Protein AF-A0A1Y5TJI1-F1 (afdb_monomer_lite)

InterPro domains:
  IPR016186 C-type lectin-like/link domain superfamily [G3DSA:3.10.100.10] (28-69)
  IPR016187 C-type lectin fold [SSF56436] (25-69)

Structure (mmCIF, N/CA/C/O backbone):
data_AF-A0A1Y5TJI1-F1
#
_entry.id   AF-A0A1Y5TJI1-F1
#
loop_
_atom_site.group_PDB
_atom_site.id
_atom_site.type_symbol
_atom_site.label_atom_id
_atom_site.label_alt_id
_atom_site.label_comp_id
_atom_site.label_asym_id
_atom_site.label_entity_id
_atom_site.label_seq_id
_atom_site.pdbx_PDB_ins_code
_atom_site.Cartn_x
_atom_site.Cartn_y
_atom_site.Cartn_z
_atom_site.occupancy
_atom_site.B_iso_or_equiv
_atom_site.auth_seq_id
_atom_site.auth_comp_id
_atom_site.auth_asym_id
_atom_site.auth_atom_id
_atom_site.pdbx_PDB_model_num
ATOM 1 N N . MET A 1 1 ? -13.100 21.757 68.581 1.00 51.09 1 MET A N 1
ATOM 2 C CA . MET A 1 1 ? -14.271 21.540 67.704 1.00 51.09 1 MET A CA 1
ATOM 3 C C . MET A 1 1 ? -14.064 22.130 66.305 1.00 51.09 1 MET A C 1
ATOM 5 O O . MET A 1 1 ? -14.206 21.377 65.362 1.00 51.09 1 MET A O 1
ATOM 9 N N . LEU A 1 2 ? -13.559 23.365 66.146 1.00 51.78 2 LEU A N 1
ATOM 10 C CA . LEU A 1 2 ? -13.262 23.980 64.828 1.00 51.78 2 LEU A CA 1
ATOM 11 C C . LEU A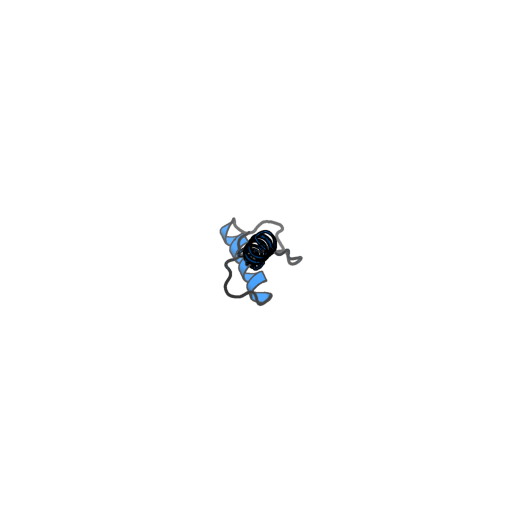 1 2 ? -12.194 23.280 63.945 1.00 51.78 2 LEU A C 1
ATOM 13 O O . LEU A 1 2 ? -12.118 23.541 62.752 1.00 51.78 2 LEU A O 1
ATOM 17 N N . LYS A 1 3 ? -11.341 22.411 64.513 1.00 47.41 3 LYS A N 1
ATOM 18 C CA . LYS A 1 3 ? -10.248 21.740 63.778 1.00 47.41 3 LYS A CA 1
ATOM 19 C C . LYS A 1 3 ? -10.685 20.494 62.987 1.00 47.41 3 LYS A C 1
ATOM 21 O O . LYS A 1 3 ? -9.976 20.128 62.065 1.00 47.41 3 LYS A O 1
ATOM 26 N N . CYS A 1 4 ? -11.808 19.850 63.334 1.00 45.50 4 CYS A N 1
ATOM 27 C CA . CYS A 1 4 ? -12.288 18.642 62.637 1.00 45.50 4 CYS A CA 1
ATOM 28 C C . CYS A 1 4 ? -13.047 18.967 61.341 1.00 45.50 4 CYS A C 1
ATOM 30 O O . CYS A 1 4 ? -12.957 18.204 60.384 1.00 45.50 4 CYS A O 1
ATOM 32 N N . GLU A 1 5 ? -13.748 20.106 61.281 1.00 45.06 5 GLU A N 1
ATOM 33 C CA . GLU A 1 5 ? -14.504 20.509 60.083 1.00 45.06 5 GLU A CA 1
ATOM 34 C C . GLU A 1 5 ? -13.586 20.915 58.922 1.00 45.06 5 GLU A C 1
ATOM 36 O O . GLU A 1 5 ? -13.853 20.576 57.771 1.00 45.06 5 GLU A O 1
ATOM 41 N N . ILE A 1 6 ? -12.447 21.552 59.222 1.00 51.50 6 ILE A N 1
ATOM 42 C CA . ILE A 1 6 ? -11.453 21.942 58.207 1.00 51.50 6 ILE A CA 1
ATOM 43 C C . ILE A 1 6 ? -10.798 20.699 57.576 1.00 51.50 6 ILE A C 1
ATOM 45 O O . ILE A 1 6 ? -10.512 20.688 56.381 1.00 51.50 6 ILE A O 1
ATOM 49 N N . THR A 1 7 ? -10.606 19.622 58.346 1.00 49.62 7 THR A N 1
ATOM 50 C CA . THR A 1 7 ? -10.025 18.365 57.839 1.00 49.62 7 THR A CA 1
ATOM 51 C C . THR A 1 7 ? -10.999 17.584 56.947 1.00 49.62 7 THR A C 1
ATOM 53 O O . THR A 1 7 ? -10.566 16.929 55.999 1.00 49.62 7 THR A O 1
ATOM 56 N N . LEU A 1 8 ? -12.310 17.682 57.199 1.00 51.78 8 LEU A N 1
ATOM 57 C CA . LEU A 1 8 ? -13.348 17.002 56.412 1.00 51.78 8 LEU A CA 1
ATOM 58 C C . LEU A 1 8 ? -13.545 17.621 55.018 1.00 51.78 8 LEU A C 1
ATOM 60 O O . LEU A 1 8 ? -13.765 16.891 54.055 1.00 51.78 8 LEU A O 1
ATOM 64 N N . LEU A 1 9 ? -13.390 18.942 54.879 1.00 50.78 9 LEU A N 1
ATOM 65 C CA . LEU A 1 9 ? -13.506 19.640 53.589 1.00 50.78 9 LEU A CA 1
ATOM 66 C C . LEU A 1 9 ? -12.283 19.442 52.675 1.00 50.78 9 LEU A C 1
ATOM 68 O O . LEU A 1 9 ? -12.417 19.474 51.453 1.00 50.78 9 LEU A O 1
ATOM 72 N N . ALA A 1 10 ? -11.099 19.191 53.242 1.00 50.94 10 ALA A N 1
ATOM 73 C CA . ALA A 1 10 ? -9.861 19.029 52.475 1.00 50.94 10 ALA A CA 1
ATOM 74 C C . ALA A 1 10 ? -9.786 17.706 51.685 1.0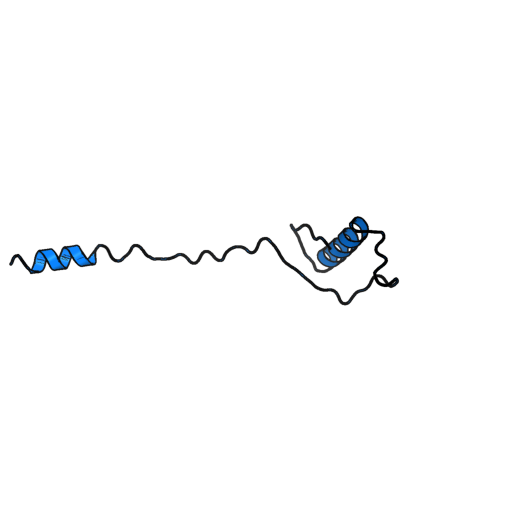0 50.94 10 ALA A C 1
ATOM 76 O O . ALA A 1 10 ? -9.052 17.616 50.703 1.00 50.94 10 ALA A O 1
ATOM 77 N N . SER A 1 11 ? -10.557 16.687 52.079 1.00 51.22 11 SER A N 1
ATOM 78 C CA . SER A 1 11 ? -10.509 15.362 51.437 1.00 51.22 11 SER A CA 1
ATOM 79 C C . SER A 1 11 ? -11.415 15.235 50.205 1.00 51.22 11 SER A C 1
ATOM 81 O O . SER A 1 11 ? -11.264 14.290 49.437 1.00 51.22 11 SER A O 1
ATOM 83 N N . ALA A 1 12 ? -12.330 16.184 49.973 1.00 52.41 12 ALA A N 1
ATOM 84 C CA . ALA A 1 12 ? -13.280 16.121 48.856 1.00 52.41 12 ALA A CA 1
ATOM 85 C C . ALA A 1 12 ? -12.705 16.612 47.512 1.00 52.41 12 ALA A C 1
ATOM 87 O O . ALA A 1 12 ? -13.328 16.418 46.472 1.00 52.41 12 ALA A O 1
ATOM 88 N N . ILE A 1 13 ? -11.523 17.240 47.510 1.00 58.19 13 ILE A N 1
ATOM 89 C CA . ILE A 1 13 ? -10.963 17.900 46.316 1.00 58.19 13 ILE A CA 1
ATOM 90 C C . ILE A 1 13 ? -9.967 16.994 45.558 1.00 58.19 13 ILE A C 1
ATOM 92 O O . ILE A 1 13 ? -9.595 17.295 44.429 1.00 58.19 13 ILE A O 1
ATOM 96 N N . LEU A 1 14 ? -9.565 15.842 46.112 1.00 58.03 14 LEU A N 1
ATOM 97 C CA . LEU A 1 14 ? -8.492 15.014 45.534 1.00 58.03 14 LEU A CA 1
ATOM 98 C C . LEU A 1 14 ? -8.924 13.954 44.494 1.00 58.03 14 LEU A C 1
ATOM 100 O O . LEU A 1 14 ? -8.086 13.162 44.072 1.00 58.03 14 LEU A O 1
ATOM 104 N N . VAL A 1 15 ? -10.190 13.909 44.059 1.00 62.94 15 VAL A N 1
ATOM 105 C CA . VAL A 1 15 ? -10.721 12.823 43.193 1.00 62.94 15 VAL A CA 1
ATOM 106 C C . VAL A 1 15 ? -11.057 13.298 41.768 1.00 62.94 15 VAL A C 1
ATOM 108 O O . VAL A 1 15 ? -12.015 12.841 41.157 1.00 62.94 15 VAL A O 1
ATOM 111 N N . THR A 1 16 ? -10.292 14.229 41.194 1.00 63.38 16 THR A N 1
ATOM 112 C CA . THR A 1 16 ? -10.523 14.691 39.802 1.00 63.38 16 THR A CA 1
ATOM 113 C C . THR A 1 16 ? -9.412 14.357 38.813 1.00 63.38 16 THR A C 1
ATOM 115 O O . THR A 1 16 ? -9.515 14.714 37.644 1.00 63.38 16 THR A O 1
ATOM 118 N N . SER A 1 17 ? -8.393 13.597 39.207 1.00 62.59 17 SER A N 1
ATOM 119 C CA . SER A 1 17 ? -7.319 13.168 38.303 1.00 62.59 17 SER A CA 1
ATOM 120 C C . SER A 1 17 ? -7.385 11.677 37.963 1.00 62.59 17 SER A C 1
ATOM 122 O O . SER A 1 17 ? -6.364 10.993 37.926 1.00 62.59 17 SER A O 1
ATOM 124 N N . LEU A 1 18 ? -8.576 11.159 37.635 1.00 62.53 18 LEU A N 1
ATOM 125 C CA . LEU A 1 18 ? -8.652 9.934 36.836 1.00 62.53 18 LEU A CA 1
ATOM 126 C C . LEU A 1 18 ? -8.306 10.310 35.391 1.00 62.53 18 LEU A C 1
ATOM 128 O O . LEU A 1 18 ? -9.181 10.591 34.575 1.00 62.53 18 LEU A O 1
ATOM 132 N N . SER A 1 19 ? -7.006 10.371 35.094 1.00 63.81 19 SER A N 1
ATOM 133 C CA . SER A 1 19 ? -6.530 10.420 33.714 1.00 63.81 19 SER A CA 1
ATOM 134 C C . SER A 1 19 ? -6.972 9.126 33.041 1.00 63.81 19 SER A C 1
ATOM 136 O O . SER A 1 19 ? -6.342 8.083 33.210 1.00 63.81 19 SER A O 1
ATOM 138 N N . ALA A 1 20 ? -8.081 9.174 32.304 1.00 64.25 20 ALA A N 1
ATOM 139 C CA . ALA A 1 20 ? -8.355 8.175 31.292 1.00 64.25 20 ALA A CA 1
ATOM 140 C C . ALA A 1 20 ? -7.191 8.267 30.303 1.00 64.25 20 ALA A C 1
ATOM 142 O O . ALA A 1 20 ? -7.105 9.218 29.527 1.00 64.25 20 ALA A O 1
ATOM 143 N N . ALA A 1 21 ? -6.254 7.324 30.382 1.00 63.19 21 ALA A N 1
ATOM 144 C CA . ALA A 1 21 ? -5.274 7.115 29.336 1.00 63.19 21 ALA A CA 1
ATOM 145 C C . ALA A 1 21 ? -6.058 6.680 28.093 1.00 63.19 21 ALA A C 1
ATOM 147 O O . ALA A 1 21 ? -6.282 5.494 27.861 1.00 63.19 21 ALA A O 1
ATOM 148 N N . GLN A 1 22 ? -6.572 7.653 27.341 1.00 61.16 22 GLN A N 1
ATOM 149 C CA . GLN A 1 22 ? -7.095 7.415 26.012 1.00 61.16 22 GLN A CA 1
ATOM 150 C C . GLN A 1 22 ? -5.894 6.924 25.213 1.00 61.16 22 GLN A C 1
ATOM 152 O O . GLN A 1 22 ? -4.974 7.696 24.944 1.00 61.16 22 GLN A O 1
ATOM 157 N N . ALA A 1 23 ? -5.850 5.622 24.923 1.00 64.69 23 ALA A N 1
ATOM 158 C CA . ALA A 1 23 ? -4.895 5.083 23.973 1.00 64.69 23 ALA A CA 1
ATOM 159 C C . ALA A 1 23 ? -5.067 5.902 22.693 1.00 64.69 23 ALA A C 1
ATOM 161 O O . ALA A 1 23 ? -6.130 5.871 22.073 1.00 64.69 23 ALA A O 1
ATOM 162 N N . GLN A 1 24 ? -4.070 6.727 22.384 1.00 66.38 24 GLN A N 1
ATOM 163 C CA . GLN A 1 24 ? -4.101 7.594 21.221 1.00 66.38 24 GLN A CA 1
ATOM 164 C C . GLN A 1 24 ? -4.175 6.660 20.015 1.00 66.38 24 GLN A C 1
ATOM 166 O O . GLN A 1 24 ? -3.235 5.902 19.773 1.00 66.38 24 GLN A O 1
ATOM 171 N N . GLU A 1 25 ? -5.323 6.623 19.337 1.00 67.19 25 GLU A N 1
ATOM 172 C CA . GLU A 1 25 ? -5.502 5.749 18.183 1.00 67.19 25 GLU A CA 1
ATOM 173 C C . GLU A 1 25 ? -4.458 6.169 17.149 1.00 67.19 25 GLU A C 1
ATOM 175 O O . GLU A 1 25 ? -4.422 7.321 16.705 1.00 67.19 25 GLU A O 1
ATOM 180 N N . HIS A 1 26 ? -3.501 5.280 16.880 1.00 71.88 26 HIS A N 1
ATOM 181 C CA . HIS A 1 26 ? -2.408 5.595 15.979 1.00 71.88 26 HIS A CA 1
ATOM 182 C C . HIS A 1 26 ? -2.952 5.487 14.557 1.00 71.88 26 HIS A C 1
ATOM 184 O O . HIS A 1 26 ? -3.020 4.413 13.963 1.00 71.88 26 HIS A O 1
ATOM 190 N N . LEU A 1 27 ? -3.407 6.631 14.048 1.00 76.38 27 LEU A N 1
ATOM 191 C CA . LEU A 1 27 ? -4.029 6.746 12.731 1.00 76.38 27 LEU A CA 1
ATOM 192 C C . LEU A 1 27 ? -3.079 6.326 11.602 1.00 76.38 27 LEU A C 1
ATOM 194 O O . LEU A 1 27 ? -3.533 5.840 10.569 1.00 76.38 27 LEU A O 1
ATOM 198 N N . MET A 1 28 ? -1.770 6.460 11.815 1.00 84.88 28 MET A N 1
ATOM 199 C CA . MET A 1 28 ? -0.743 6.112 10.836 1.00 84.88 28 MET A CA 1
ATOM 200 C C . MET A 1 28 ? -0.100 4.768 11.169 1.00 84.88 28 MET A C 1
ATOM 202 O O . MET A 1 28 ? -0.094 4.334 12.310 1.00 84.88 28 MET A O 1
ATOM 206 N N . GLY A 1 29 ? 0.443 4.085 10.170 1.00 89.19 29 GLY A N 1
ATOM 207 C CA . GLY A 1 29 ? 1.178 2.840 10.360 1.00 89.19 29 GLY A CA 1
ATOM 208 C C . GLY A 1 29 ? 2.230 2.690 9.275 1.00 89.19 29 GLY A C 1
ATOM 209 O O . GLY A 1 29 ? 2.165 3.362 8.249 1.00 89.19 29 GLY A O 1
ATOM 210 N N . PHE A 1 30 ? 3.193 1.805 9.500 1.00 93.25 30 PHE A N 1
ATOM 211 C CA . PHE A 1 30 ? 4.179 1.436 8.493 1.00 93.25 30 PHE A CA 1
ATOM 212 C C . PHE A 1 30 ? 4.298 -0.082 8.434 1.00 93.25 30 PHE A C 1
ATOM 214 O O . PHE A 1 30 ? 4.041 -0.783 9.414 1.00 93.25 30 PHE A O 1
ATOM 221 N N . PHE A 1 31 ? 4.703 -0.587 7.278 1.00 93.94 31 PHE A N 1
ATOM 222 C CA . PHE A 1 31 ? 5.087 -1.977 7.108 1.00 93.94 31 PHE A CA 1
ATOM 223 C C . PHE A 1 31 ? 6.266 -2.055 6.145 1.00 93.94 31 PHE A C 1
ATOM 225 O O . PHE A 1 31 ? 6.549 -1.114 5.406 1.00 93.94 31 PHE A O 1
ATOM 232 N N . VAL A 1 32 ? 6.958 -3.187 6.166 1.00 93.88 32 VAL A N 1
ATOM 233 C CA . VAL A 1 32 ? 8.045 -3.490 5.238 1.00 93.88 32 VAL A CA 1
ATOM 234 C C . VAL A 1 32 ? 7.732 -4.828 4.592 1.00 93.88 32 VAL A C 1
ATOM 236 O O . VAL A 1 32 ? 7.253 -5.748 5.254 1.00 93.88 32 VAL A O 1
ATOM 239 N N . THR A 1 33 ? 7.995 -4.933 3.296 1.00 90.56 33 THR A N 1
ATOM 240 C CA . THR A 1 33 ? 7.829 -6.165 2.530 1.00 90.56 33 THR A CA 1
ATOM 241 C C . THR A 1 33 ? 9.190 -6.710 2.108 1.00 90.56 33 THR A C 1
ATOM 243 O O . THR A 1 33 ? 10.102 -5.953 1.781 1.00 90.56 33 THR A O 1
ATOM 246 N N . SER A 1 34 ? 9.334 -8.033 2.105 1.00 91.62 34 SER A N 1
ATOM 247 C CA . SER A 1 34 ? 10.450 -8.712 1.437 1.00 91.62 34 SER A CA 1
ATOM 248 C C . SER A 1 34 ? 10.164 -8.992 -0.043 1.00 91.62 34 SER A C 1
ATOM 250 O O . SER A 1 34 ? 11.054 -9.423 -0.774 1.00 91.62 34 SER A O 1
ATOM 252 N N . VAL A 1 35 ? 8.929 -8.758 -0.495 1.00 91.25 35 VAL A N 1
ATOM 253 C CA . VAL A 1 35 ? 8.507 -8.943 -1.884 1.00 91.25 35 VAL A CA 1
ATOM 254 C C . VAL A 1 35 ? 8.941 -7.721 -2.686 1.00 91.25 35 VAL A C 1
ATOM 256 O O . VAL A 1 35 ? 8.369 -6.647 -2.530 1.00 91.25 35 VA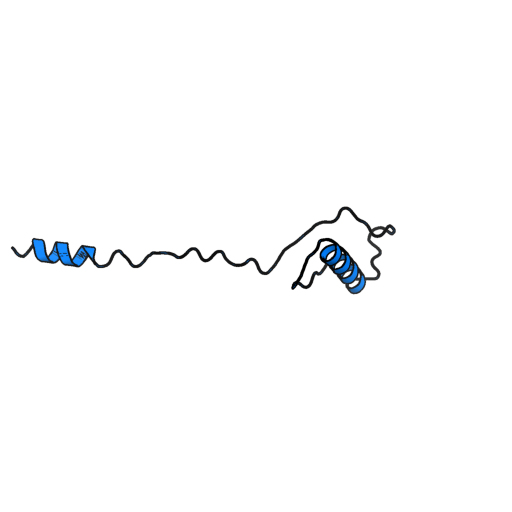L A O 1
ATOM 259 N N . GLY A 1 36 ? 9.953 -7.888 -3.534 1.00 89.25 36 GLY A N 1
ATOM 260 C CA . GLY A 1 36 ? 10.353 -6.874 -4.509 1.00 89.25 36 GLY A CA 1
ATOM 261 C C . GLY A 1 36 ? 9.582 -6.992 -5.827 1.00 89.25 36 GLY A C 1
ATOM 262 O O . GLY A 1 36 ? 8.975 -8.022 -6.115 1.00 89.25 36 GLY A O 1
ATOM 263 N N . VAL A 1 37 ? 9.666 -5.958 -6.667 1.00 88.69 37 VAL A N 1
ATOM 264 C CA . VAL A 1 37 ? 9.037 -5.932 -8.005 1.00 88.69 37 VAL A CA 1
ATOM 265 C C . VAL A 1 37 ? 9.854 -6.622 -9.105 1.00 88.69 37 VAL A C 1
ATOM 267 O O . VAL A 1 37 ? 9.431 -6.668 -10.253 1.00 88.69 37 VAL A O 1
ATOM 270 N N . GLY A 1 38 ? 11.029 -7.165 -8.778 1.00 91.62 38 GLY A N 1
ATOM 271 C CA . GLY A 1 38 ? 11.907 -7.858 -9.732 1.00 91.62 38 GLY A CA 1
ATOM 272 C C . GLY A 1 38 ? 12.798 -6.941 -10.581 1.00 91.62 38 GLY A C 1
ATOM 273 O O . GLY A 1 38 ? 13.811 -7.413 -11.083 1.00 91.62 38 GLY A O 1
ATOM 274 N N . ASP A 1 39 ? 12.490 -5.643 -10.663 1.00 90.88 39 ASP A N 1
ATOM 275 C CA . ASP A 1 39 ? 13.282 -4.615 -11.367 1.00 90.88 39 ASP A CA 1
ATOM 276 C C . ASP A 1 39 ? 13.867 -3.564 -10.398 1.00 90.88 39 ASP A C 1
ATOM 278 O O . ASP A 1 39 ? 13.844 -2.351 -10.616 1.00 90.88 39 ASP A O 1
ATOM 282 N N . GLY A 1 40 ? 14.328 -4.028 -9.233 1.00 87.38 40 GLY A N 1
ATOM 283 C CA 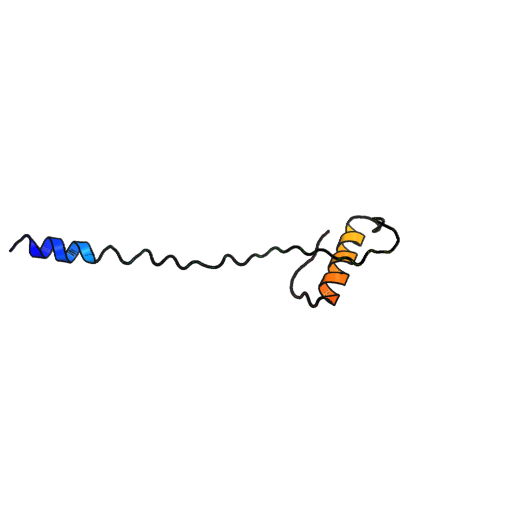. GLY A 1 40 ? 14.859 -3.156 -8.185 1.00 87.38 40 GLY A CA 1
ATOM 284 C C . GLY A 1 40 ? 13.851 -2.090 -7.731 1.00 87.38 40 GLY A C 1
ATOM 285 O O . GLY A 1 40 ? 12.720 -2.411 -7.380 1.00 87.38 40 GLY A O 1
ATOM 286 N N . GLY A 1 41 ? 14.284 -0.826 -7.707 1.00 88.62 41 GLY A N 1
ATOM 287 C CA . GLY A 1 41 ? 13.454 0.331 -7.346 1.00 88.62 41 GLY A CA 1
ATOM 288 C C . GLY A 1 41 ? 12.688 0.957 -8.517 1.00 88.62 41 GLY A C 1
ATOM 289 O O . GLY A 1 41 ? 12.150 2.054 -8.364 1.00 88.62 41 GLY A O 1
ATOM 290 N N . ASN A 1 42 ? 12.659 0.318 -9.691 1.00 94.62 42 ASN A N 1
ATOM 291 C CA . ASN A 1 42 ? 11.942 0.841 -10.847 1.00 94.62 42 ASN A CA 1
ATOM 292 C C . ASN A 1 42 ? 10.430 0.602 -10.711 1.00 94.62 42 ASN A C 1
ATOM 294 O O . ASN A 1 42 ? 9.878 -0.375 -11.208 1.00 94.62 42 ASN A O 1
ATOM 298 N N . LEU A 1 43 ? 9.763 1.512 -10.003 1.00 94.44 43 LEU A N 1
ATOM 299 C CA . LEU A 1 43 ? 8.325 1.451 -9.734 1.00 94.44 43 LEU A CA 1
ATOM 300 C C . LEU A 1 43 ? 7.500 2.314 -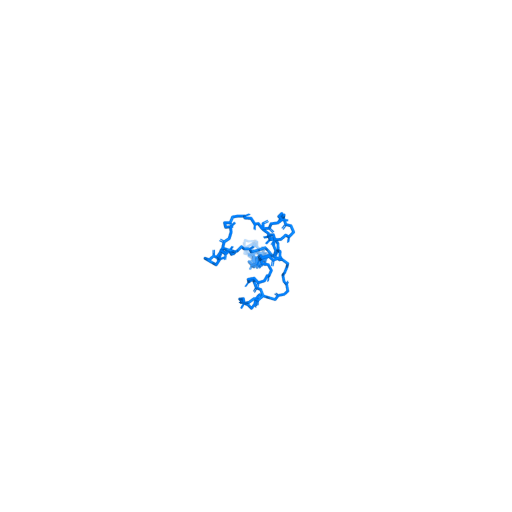10.698 1.00 94.44 43 LEU A C 1
ATOM 302 O O . LEU A 1 43 ? 6.297 2.425 -10.526 1.00 94.44 43 LEU A O 1
ATOM 306 N N . GLY A 1 44 ? 8.115 2.947 -11.704 1.00 94.75 44 GLY A N 1
ATOM 307 C CA . GLY A 1 44 ? 7.398 3.857 -12.608 1.00 94.75 44 GLY A CA 1
ATOM 308 C C . GLY A 1 44 ? 7.012 5.201 -11.972 1.00 94.75 44 GLY A C 1
ATOM 309 O O . GLY A 1 44 ? 6.120 5.882 -12.469 1.00 94.75 44 GLY A O 1
ATOM 310 N N . GLY A 1 45 ? 7.688 5.596 -10.888 1.00 96.50 45 GLY A N 1
ATOM 311 C CA . GLY A 1 45 ? 7.435 6.836 -10.146 1.00 96.50 45 GLY A CA 1
ATOM 312 C C . GLY A 1 45 ? 6.654 6.617 -8.848 1.00 96.50 45 GLY A C 1
ATOM 313 O O . GLY A 1 45 ? 6.385 5.484 -8.455 1.00 96.50 45 GLY A O 1
ATOM 314 N N . LEU A 1 46 ? 6.306 7.718 -8.170 1.00 96.25 46 LEU A N 1
ATOM 315 C CA . LEU A 1 46 ? 5.619 7.678 -6.872 1.00 96.25 46 LEU A CA 1
ATOM 316 C C . LEU A 1 46 ? 4.259 6.974 -6.967 1.00 96.25 46 LEU A C 1
ATOM 318 O O . LEU A 1 46 ? 3.943 6.149 -6.123 1.00 96.25 46 LEU A O 1
ATOM 322 N N . GLU A 1 47 ? 3.509 7.225 -8.041 1.00 96.38 47 GLU A N 1
ATOM 323 C CA . GLU A 1 47 ? 2.207 6.588 -8.272 1.00 96.38 47 GLU A CA 1
ATOM 324 C C . GLU A 1 47 ? 2.312 5.058 -8.340 1.00 96.38 47 GLU A C 1
ATOM 326 O O . GLU A 1 47 ? 1.519 4.348 -7.722 1.00 96.38 47 GLU A O 1
A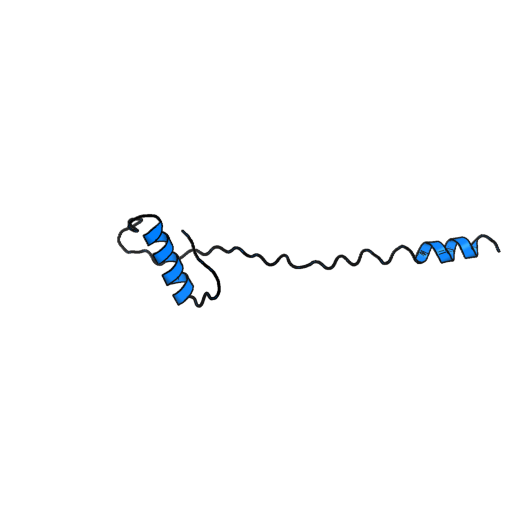TOM 331 N N . GLY A 1 48 ? 3.318 4.528 -9.040 1.00 96.19 48 GLY A N 1
ATOM 332 C CA . GLY A 1 48 ? 3.517 3.082 -9.099 1.00 96.19 48 GLY A CA 1
ATOM 333 C C . GLY A 1 48 ? 4.092 2.501 -7.803 1.00 96.19 48 GLY A C 1
ATOM 334 O O . GLY A 1 48 ? 3.779 1.362 -7.452 1.00 96.19 48 GLY A O 1
ATOM 335 N N . ALA A 1 49 ? 4.844 3.290 -7.031 1.00 96.25 49 ALA A N 1
ATOM 336 C CA . ALA A 1 49 ? 5.263 2.901 -5.689 1.00 96.25 49 ALA A CA 1
ATOM 337 C C . ALA A 1 49 ? 4.063 2.792 -4.729 1.00 96.25 49 ALA A C 1
ATOM 339 O O . ALA A 1 49 ? 3.911 1.782 -4.039 1.00 96.25 49 ALA A O 1
ATOM 340 N N . ASP A 1 50 ? 3.148 3.760 -4.768 1.00 96.75 50 ASP A N 1
ATOM 341 C CA . ASP A 1 50 ? 1.899 3.727 -4.006 1.00 96.75 50 ASP A CA 1
ATOM 342 C C . ASP A 1 50 ? 1.009 2.546 -4.422 1.00 96.75 50 ASP A C 1
ATOM 344 O O . ASP A 1 50 ? 0.431 1.860 -3.573 1.00 96.75 50 ASP A O 1
ATOM 348 N N . ALA A 1 51 ? 0.917 2.259 -5.724 1.00 95.69 51 ALA A N 1
ATOM 349 C CA . ALA A 1 51 ? 0.180 1.105 -6.235 1.00 95.69 51 ALA A CA 1
ATOM 350 C C . ALA A 1 51 ? 0.762 -0.222 -5.716 1.00 95.69 51 ALA A C 1
ATOM 352 O O . ALA A 1 51 ? 0.012 -1.132 -5.338 1.00 95.69 51 ALA A O 1
ATOM 353 N N . HIS A 1 52 ? 2.092 -0.328 -5.642 1.00 95.44 52 HIS A N 1
ATOM 354 C CA . HIS A 1 52 ? 2.768 -1.494 -5.084 1.00 95.44 52 HIS A CA 1
ATOM 355 C C . HIS A 1 52 ? 2.457 -1.672 -3.589 1.00 95.44 52 HIS A C 1
ATOM 357 O O . HIS A 1 52 ? 2.037 -2.757 -3.174 1.00 95.44 52 HIS A O 1
ATOM 363 N N . CYS A 1 53 ? 2.566 -0.604 -2.792 1.00 96.25 53 CYS A N 1
ATOM 364 C CA . CYS A 1 53 ? 2.226 -0.624 -1.368 1.00 96.25 53 CYS A CA 1
ATOM 365 C C . CYS A 1 53 ? 0.762 -1.020 -1.123 1.00 96.25 53 CYS A C 1
ATOM 367 O O . CYS A 1 53 ? 0.496 -1.896 -0.298 1.00 96.25 53 CYS A O 1
ATOM 369 N N . ASN A 1 54 ? -0.186 -0.445 -1.869 1.00 95.69 54 ASN A N 1
ATOM 370 C CA . ASN A 1 54 ? -1.607 -0.776 -1.729 1.00 95.69 54 ASN A CA 1
ATOM 371 C C . ASN A 1 54 ? -1.914 -2.230 -2.104 1.00 95.69 54 ASN A C 1
ATOM 373 O O . ASN A 1 54 ? -2.702 -2.888 -1.421 1.00 95.69 54 ASN A O 1
ATOM 377 N N . THR A 1 55 ? -1.266 -2.760 -3.146 1.00 95.19 55 THR A N 1
ATOM 378 C CA . THR A 1 55 ? -1.427 -4.165 -3.551 1.00 95.19 55 THR A CA 1
ATOM 379 C C . THR A 1 55 ? -0.991 -5.112 -2.432 1.00 95.19 55 THR A C 1
ATOM 381 O O . THR A 1 55 ? -1.731 -6.027 -2.067 1.00 95.19 55 THR A O 1
ATOM 384 N N . LEU A 1 56 ? 0.181 -4.867 -1.840 1.00 96.38 56 LEU A N 1
ATOM 385 C CA . LEU A 1 56 ? 0.714 -5.683 -0.747 1.00 96.38 56 LEU A CA 1
ATOM 386 C C . LEU A 1 56 ? -0.132 -5.583 0.521 1.00 96.38 56 LEU A C 1
ATOM 388 O O . LEU A 1 56 ? -0.436 -6.600 1.142 1.00 96.38 56 LEU A O 1
ATOM 392 N N . ALA A 1 57 ? -0.544 -4.372 0.891 1.00 96.19 57 ALA A N 1
ATOM 393 C CA . ALA A 1 57 ? -1.368 -4.165 2.068 1.00 96.19 57 ALA A CA 1
ATOM 394 C C . ALA A 1 57 ? -2.741 -4.840 1.927 1.00 96.19 57 ALA A C 1
ATOM 396 O O . ALA A 1 57 ? -3.203 -5.487 2.866 1.00 96.19 57 ALA A O 1
ATOM 397 N N . THR A 1 58 ? -3.358 -4.759 0.744 1.00 95.25 58 THR A N 1
ATOM 398 C CA . THR A 1 58 ? -4.622 -5.452 0.445 1.00 95.25 58 THR A CA 1
ATOM 399 C C . THR A 1 58 ? -4.451 -6.967 0.548 1.00 95.25 58 THR A C 1
ATOM 401 O O . THR A 1 58 ? -5.257 -7.634 1.194 1.00 95.25 58 THR A O 1
ATOM 404 N N . ALA A 1 59 ? -3.373 -7.519 -0.020 1.00 95.62 59 ALA A N 1
ATOM 405 C CA . ALA A 1 59 ? -3.069 -8.947 0.070 1.00 95.62 59 ALA A CA 1
ATOM 406 C C . ALA A 1 59 ? -2.822 -9.416 1.518 1.00 95.62 59 ALA A C 1
ATOM 408 O O . ALA A 1 59 ? -3.158 -10.546 1.865 1.00 95.62 59 ALA A O 1
ATOM 409 N N . ALA A 1 60 ? -2.288 -8.541 2.375 1.00 95.44 60 ALA A N 1
ATOM 410 C CA . ALA A 1 60 ? -2.107 -8.783 3.806 1.00 95.44 60 ALA A CA 1
ATOM 411 C C . ALA A 1 60 ? -3.393 -8.592 4.641 1.00 95.44 60 ALA A C 1
ATOM 413 O O . ALA A 1 60 ? -3.356 -8.742 5.862 1.00 95.44 60 ALA A O 1
ATOM 414 N N . GLY A 1 61 ? -4.527 -8.258 4.013 1.00 95.06 61 GLY A N 1
ATOM 415 C CA . GLY A 1 61 ? -5.808 -8.054 4.692 1.00 95.06 61 GLY A CA 1
ATOM 416 C C . GLY A 1 61 ? -5.972 -6.674 5.331 1.00 95.06 61 GLY A C 1
ATOM 417 O O . GLY A 1 61 ? -6.824 -6.500 6.200 1.00 95.06 61 GLY A O 1
ATOM 418 N N . SER A 1 62 ? -5.175 -5.681 4.929 1.00 94.56 62 SER A N 1
ATOM 419 C CA . SER A 1 62 ? -5.382 -4.301 5.360 1.00 94.56 62 SER A CA 1
ATOM 420 C C . SER A 1 62 ? -6.670 -3.735 4.761 1.00 94.56 62 SER A C 1
ATOM 422 O O . SER A 1 62 ? -6.886 -3.798 3.552 1.00 94.56 62 SER A O 1
ATOM 424 N N . THR A 1 63 ? -7.520 -3.150 5.606 1.00 90.94 63 THR A N 1
ATOM 425 C CA . THR A 1 63 ? -8.786 -2.523 5.203 1.00 90.94 63 THR A CA 1
ATOM 426 C C . THR A 1 63 ? -8.926 -1.140 5.830 1.00 90.94 63 THR A C 1
ATOM 428 O O . THR A 1 63 ? -8.528 -0.946 6.978 1.00 90.94 63 THR A O 1
ATOM 431 N N . GLY A 1 64 ? -9.546 -0.196 5.115 1.00 89.00 64 GLY A N 1
ATOM 432 C CA . GLY A 1 64 ? -9.888 1.127 5.659 1.00 89.00 64 GLY A CA 1
ATOM 433 C C . GLY A 1 64 ? -8.703 2.082 5.835 1.00 89.00 64 GLY A C 1
ATOM 434 O O . GLY A 1 64 ? -8.792 3.008 6.636 1.00 89.00 64 GLY A O 1
ATOM 435 N N . ARG A 1 65 ? -7.593 1.854 5.121 1.00 89.56 65 ARG A N 1
ATOM 436 C CA . ARG A 1 65 ? -6.390 2.701 5.134 1.00 89.56 65 ARG A CA 1
ATOM 437 C C . ARG A 1 65 ? -5.893 2.920 3.708 1.00 89.56 65 ARG A C 1
ATOM 439 O O . ARG A 1 65 ? -5.978 2.007 2.890 1.00 89.56 65 ARG A O 1
ATOM 446 N N . GLU A 1 66 ? -5.366 4.109 3.438 1.00 91.94 66 GLU A N 1
ATOM 447 C CA . GLU A 1 66 ? -4.607 4.403 2.221 1.00 91.94 66 GLU A CA 1
ATOM 448 C C . GLU A 1 66 ? -3.115 4.222 2.523 1.00 91.94 66 GLU A C 1
ATOM 450 O O . GLU A 1 66 ? -2.608 4.791 3.492 1.00 91.94 66 GLU A O 1
ATOM 455 N N . TRP A 1 67 ? -2.420 3.418 1.716 1.00 94.69 67 TRP A N 1
ATOM 456 C CA . TRP A 1 67 ? -0.987 3.169 1.874 1.00 94.69 67 TRP A CA 1
ATOM 457 C C . TRP A 1 67 ? -0.192 3.930 0.825 1.00 94.69 67 TRP A C 1
ATOM 459 O O . TRP A 1 67 ? -0.538 3.898 -0.356 1.00 94.69 67 TRP A O 1
ATOM 469 N N . ARG A 1 68 ? 0.882 4.589 1.269 1.00 94.94 68 ARG A N 1
ATOM 470 C CA . ARG A 1 68 ? 1.793 5.377 0.432 1.00 94.94 68 ARG A CA 1
ATOM 471 C C . ARG A 1 68 ? 3.231 4.902 0.607 1.00 94.94 68 ARG A C 1
ATOM 473 O O . ARG A 1 68 ? 3.566 4.403 1.685 1.00 94.94 68 ARG A O 1
ATOM 480 N N . ALA A 1 69 ? 4.021 5.031 -0.454 1.00 92.69 69 ALA A N 1
ATOM 481 C CA . ALA A 1 69 ? 5.455 4.746 -0.452 1.00 92.69 69 ALA A CA 1
ATOM 482 C C . ALA A 1 69 ? 6.286 5.893 0.142 1.00 92.69 69 ALA A C 1
ATOM 484 O O . ALA A 1 69 ? 5.862 7.067 0.029 1.00 92.69 69 ALA A O 1
#

Radius of gyration: 27.31 Å; chains: 1; bounding box: 29×33×80 Å

Sequence (69 aa):
MLKCEITLLASAILVTSLSAAQAQEHLMGFFVTSVGVGDGGNLGGLEGADAHCNTLATAAGSTGREWRA

Foldseek 3Di:
DVVVVVVVVVVVPPPPPPPPPPVPPPLDDDDDDPDDPVPHPPQVDQVSQQVVQVVVCVVVVDDDDRDGD

Secondary structure (DSSP, 8-state):
-HHHHHHHHHTTSS-------------------S---SSTT--SSHHHHHHHHHHHHHHTT--S-----

Organism: NCBI:txid1312363

pLDDT: mean 79.47, std 18.11, range [45.06, 96.75]